Protein AF-A0AB38YKE7-F1 (afdb_monomer)

Foldseek 3Di:
DPDPVPPQNVDPPHDDDPPCPQVDDVSCVVVVVVVVVQVVCVVVVNCVPPPCPVPVD

pLDDT: mean 91.97, std 9.64, range [56.62, 98.31]

Secondary structure (DSSP, 8-state):
---TT-GGGG-TT----SS-TT-SHHHHHHHHHHHHHHHHHHHTT--TT-S-GGG--

Structure (mmCIF, N/CA/C/O backbone):
data_AF-A0AB38YKE7-F1
#
_entry.id   AF-A0AB38YKE7-F1
#
loop_
_atom_site.group_PDB
_atom_site.id
_atom_site.type_symbol
_atom_site.label_atom_id
_atom_site.label_alt_id
_atom_site.label_comp_id
_atom_site.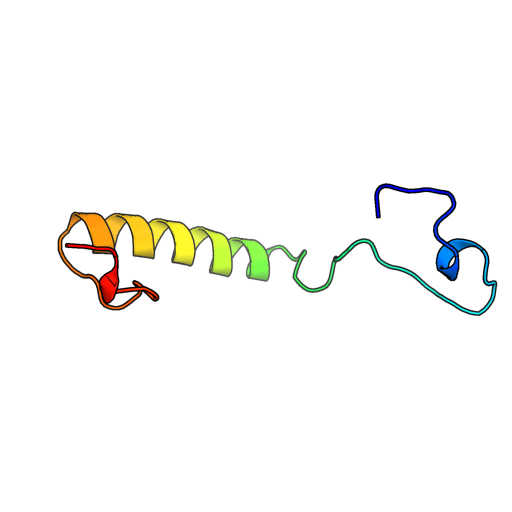label_asym_id
_atom_site.label_entity_id
_atom_site.label_seq_id
_atom_site.pdbx_PDB_ins_code
_atom_site.Cartn_x
_atom_site.Cartn_y
_atom_site.Cartn_z
_atom_site.occupancy
_atom_site.B_iso_or_equiv
_atom_site.auth_seq_id
_atom_site.auth_comp_id
_atom_site.auth_asym_id
_atom_site.auth_atom_id
_atom_site.pdbx_PDB_model_num
ATOM 1 N N . MET A 1 1 ? -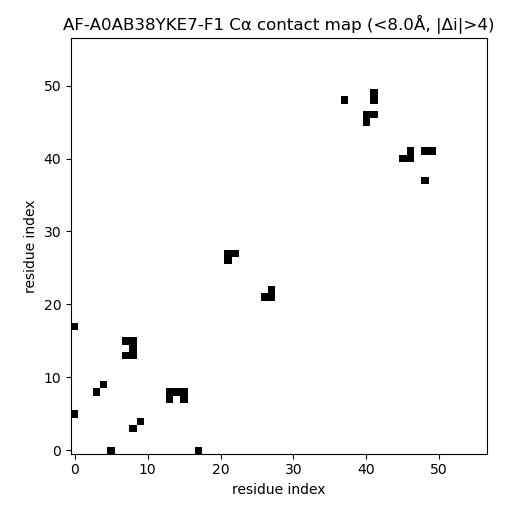0.244 -3.421 13.434 1.00 60.69 1 MET A N 1
ATOM 2 C CA . MET A 1 1 ? -0.690 -3.722 14.812 1.00 60.69 1 MET A CA 1
ATOM 3 C C . MET A 1 1 ? -0.417 -5.193 15.090 1.00 60.69 1 MET A C 1
ATOM 5 O O . MET A 1 1 ? -1.291 -6.024 14.903 1.00 60.69 1 MET A O 1
ATOM 9 N N . HIS A 1 2 ? 0.835 -5.521 15.407 1.00 77.69 2 HIS A N 1
ATOM 10 C CA . HIS A 1 2 ? 1.268 -6.912 15.590 1.00 77.69 2 HIS A CA 1
ATOM 11 C C . HIS A 1 2 ? 1.375 -7.296 17.080 1.00 77.69 2 HIS A C 1
ATOM 13 O O . HIS A 1 2 ? 1.356 -8.474 17.420 1.00 77.6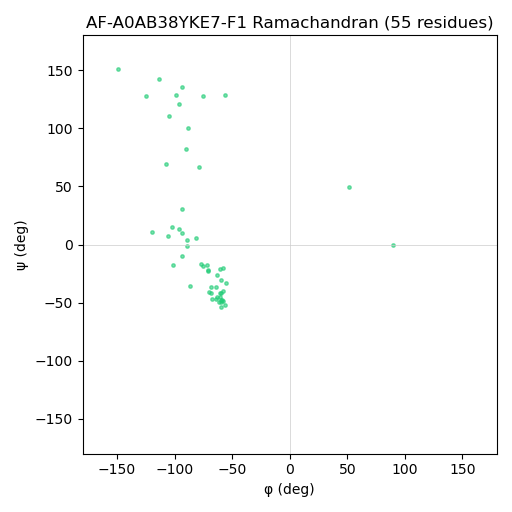9 2 HIS A O 1
ATOM 19 N N . ASP A 1 3 ? 1.435 -6.299 17.969 1.00 88.94 3 ASP A N 1
ATOM 20 C CA . ASP A 1 3 ? 1.418 -6.466 19.421 1.00 88.94 3 ASP A CA 1
ATOM 21 C C . ASP A 1 3 ? -0.007 -6.284 19.969 1.00 88.94 3 ASP A C 1
ATOM 23 O O . ASP A 1 3 ? -0.623 -5.228 19.801 1.00 88.94 3 ASP A O 1
ATOM 27 N N . ARG A 1 4 ? -0.528 -7.324 20.629 1.00 87.31 4 ARG A N 1
ATOM 28 C CA . ARG A 1 4 ? -1.855 -7.317 21.267 1.00 87.31 4 ARG A CA 1
ATOM 29 C C . ARG A 1 4 ? -1.878 -6.522 22.577 1.00 87.31 4 ARG A C 1
ATOM 31 O O . ARG A 1 4 ? -2.948 -6.100 23.004 1.00 87.31 4 ARG A O 1
ATOM 38 N N . ASN A 1 5 ? -0.716 -6.277 23.180 1.00 93.62 5 ASN A N 1
ATOM 39 C CA . ASN A 1 5 ? -0.566 -5.529 24.426 1.00 93.62 5 ASN A CA 1
ATOM 40 C C . ASN A 1 5 ? -0.295 -4.036 24.192 1.00 93.62 5 ASN A C 1
ATOM 42 O O . ASN A 1 5 ? 0.010 -3.310 25.137 1.00 93.62 5 ASN A O 1
ATOM 46 N N . HIS A 1 6 ? -0.434 -3.557 22.950 1.00 94.50 6 HIS A N 1
ATOM 47 C CA . HIS A 1 6 ? -0.198 -2.157 22.624 1.00 94.50 6 HIS A CA 1
ATOM 48 C C . HIS A 1 6 ? -1.079 -1.236 23.499 1.00 94.50 6 HIS A C 1
ATOM 50 O O . HIS A 1 6 ? -2.303 -1.410 23.509 1.00 94.50 6 HIS A O 1
ATOM 56 N N . PRO A 1 7 ? -0.521 -0.216 24.184 1.00 95.44 7 PRO A N 1
ATOM 57 C CA . PRO A 1 7 ? -1.243 0.561 25.199 1.00 95.44 7 PRO A CA 1
ATOM 58 C C . PRO A 1 7 ? -2.550 1.203 24.718 1.00 95.44 7 PRO A C 1
ATOM 60 O O . PRO A 1 7 ? -3.505 1.325 25.480 1.00 95.44 7 PRO A O 1
ATOM 63 N N . LEU A 1 8 ? -2.611 1.606 23.445 1.00 95.00 8 LEU A N 1
ATOM 64 C CA . LEU A 1 8 ? -3.816 2.206 22.860 1.00 95.00 8 LEU A CA 1
ATOM 65 C C . LEU A 1 8 ? -4.969 1.213 22.661 1.00 95.00 8 LEU A C 1
ATOM 67 O O . LEU A 1 8 ? -6.114 1.639 22.635 1.00 95.00 8 LEU A O 1
ATOM 71 N N . LEU A 1 9 ? -4.693 -0.091 22.565 1.00 94.44 9 LEU A N 1
ATOM 72 C CA . LEU A 1 9 ? -5.732 -1.124 22.445 1.00 94.44 9 LEU A CA 1
ATOM 73 C C . LEU A 1 9 ? -6.429 -1.427 23.769 1.00 94.44 9 LEU A C 1
ATOM 75 O O . LEU A 1 9 ? -7.503 -2.014 23.775 1.00 94.44 9 LEU A O 1
ATOM 79 N N . GLN A 1 10 ? -5.817 -1.024 24.883 1.00 94.75 10 GLN A N 1
ATOM 80 C CA . GLN A 1 10 ? -6.345 -1.231 26.229 1.00 94.75 10 GLN A CA 1
ATOM 81 C C . GLN A 1 10 ? -7.248 -0.071 26.688 1.00 94.75 10 GLN A C 1
ATOM 83 O O . GLN A 1 10 ? -7.764 -0.091 27.803 1.00 94.75 10 GLN A O 1
ATOM 88 N N . ARG A 1 11 ? -7.436 0.970 25.859 1.00 96.81 11 ARG A N 1
ATOM 89 C CA . ARG A 1 11 ? -8.269 2.137 26.185 1.00 96.81 11 ARG A CA 1
ATOM 90 C C . ARG A 1 11 ? -9.655 2.016 25.558 1.00 96.81 11 ARG A C 1
ATOM 92 O O . ARG A 1 11 ? -9.780 1.847 24.353 1.00 96.81 11 ARG A O 1
ATOM 99 N N . THR A 1 12 ? -10.701 2.193 26.364 1.00 96.69 12 THR A N 1
ATOM 100 C CA . THR A 1 12 ? -12.106 2.085 25.923 1.00 96.69 12 THR A CA 1
ATOM 101 C C . THR A 1 12 ? -12.566 3.240 25.033 1.00 96.69 12 THR A C 1
ATOM 103 O O . THR A 1 12 ? -13.574 3.120 24.345 1.00 96.69 12 THR A O 1
ATOM 106 N N . ASN A 1 13 ? -11.837 4.358 25.035 1.00 97.62 13 ASN A N 1
ATOM 107 C CA . ASN A 1 13 ? -12.146 5.560 24.263 1.00 97.62 13 ASN A CA 1
ATOM 108 C C . ASN A 1 13 ? -11.284 5.712 22.997 1.00 97.62 13 ASN A C 1
ATOM 110 O O . ASN A 1 13 ? -11.206 6.807 22.444 1.00 97.62 13 ASN A O 1
ATOM 114 N N . VAL A 1 14 ? -10.606 4.647 22.560 1.00 97.00 14 VAL A N 1
ATOM 115 C CA . VAL A 1 14 ? -9.750 4.662 21.370 1.00 97.00 14 VAL A CA 1
ATOM 116 C C . VAL A 1 14 ? -10.193 3.567 20.410 1.00 97.00 14 VAL A C 1
ATOM 118 O O . VAL A 1 14 ? -10.280 2.400 20.779 1.00 97.00 14 VAL A O 1
ATOM 121 N N . LEU A 1 15 ? -10.427 3.946 19.153 1.00 95.00 15 LEU A N 1
ATOM 12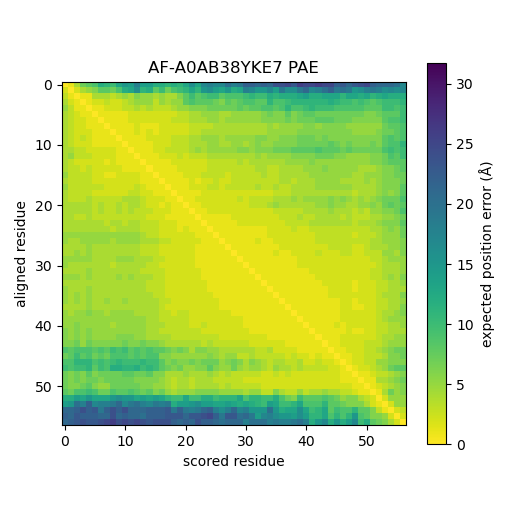2 C CA . LEU A 1 15 ? -10.663 3.010 18.061 1.00 95.00 15 LEU A CA 1
ATOM 123 C C . LEU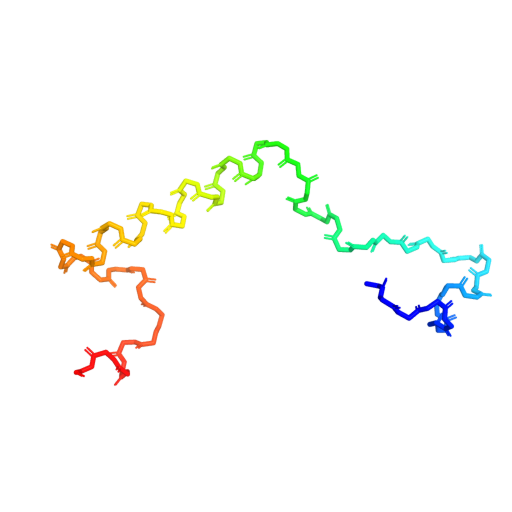 A 1 15 ? -9.414 2.945 17.179 1.00 95.00 15 LEU A C 1
ATOM 125 O O . LEU A 1 15 ? -9.088 3.897 16.474 1.00 95.00 15 LEU A O 1
ATOM 129 N N . CYS A 1 16 ? -8.715 1.815 17.219 1.00 93.62 16 CYS A N 1
ATOM 130 C CA . CYS A 1 16 ? -7.543 1.571 16.384 1.00 93.62 16 CYS A CA 1
ATOM 131 C C . CYS A 1 16 ? -7.943 0.840 15.098 1.00 93.62 16 CYS A C 1
ATOM 133 O O . CYS A 1 16 ? -8.648 -0.166 15.149 1.00 93.62 16 CYS A O 1
ATOM 135 N N . THR A 1 17 ? -7.417 1.280 13.956 1.00 93.88 17 THR A N 1
ATOM 136 C CA . THR A 1 17 ? -7.459 0.520 12.700 1.00 93.88 17 THR A CA 1
ATOM 137 C C . THR A 1 17 ? -6.037 0.104 12.305 1.00 93.88 17 THR A C 1
ATOM 139 O O . THR A 1 17 ? -5.084 0.857 12.526 1.00 93.88 17 THR A O 1
ATOM 142 N N . PRO A 1 18 ? -5.831 -1.101 11.746 1.00 92.81 18 PRO A N 1
ATOM 143 C CA . PRO A 1 18 ? -4.497 -1.597 11.415 1.00 92.81 18 PRO A CA 1
ATOM 144 C C . PRO A 1 18 ? -3.962 -0.992 10.101 1.00 92.81 18 PRO A C 1
ATOM 146 O O . PRO A 1 18 ? -3.779 -1.709 9.127 1.00 92.81 18 PRO A O 1
ATOM 149 N N . HIS A 1 19 ? -3.696 0.320 10.074 1.00 92.81 19 HIS A N 1
ATOM 150 C CA . HIS A 1 19 ? -3.193 1.048 8.893 1.00 92.81 19 HIS A CA 1
ATOM 151 C C . HIS A 1 19 ? -4.047 0.799 7.629 1.00 92.81 19 HIS A C 1
ATOM 153 O O . HIS A 1 19 ? -3.549 0.470 6.554 1.00 92.81 19 HIS A O 1
ATOM 159 N N . LEU A 1 20 ? -5.367 0.955 7.773 1.00 94.38 20 LEU A N 1
ATOM 160 C CA . LEU A 1 20 ? -6.335 0.712 6.697 1.00 94.38 20 LEU A CA 1
ATOM 161 C C . LEU A 1 20 ? -6.613 1.943 5.819 1.00 94.38 20 LEU A C 1
ATOM 163 O O . LEU A 1 20 ? -7.454 1.874 4.932 1.00 94.38 20 LEU A O 1
ATOM 167 N N . GLY A 1 21 ? -5.918 3.065 6.042 1.00 94.69 21 GLY A N 1
ATOM 168 C CA . GLY A 1 21 ? -6.225 4.352 5.397 1.00 94.69 21 GLY A CA 1
ATOM 169 C C . GLY A 1 21 ? -6.144 4.353 3.865 1.00 94.69 21 GLY A C 1
ATOM 170 O O . GLY A 1 21 ? -6.767 5.195 3.234 1.00 94.69 21 GLY A O 1
ATOM 171 N N . TYR A 1 22 ? -5.422 3.393 3.282 1.00 94.94 22 TYR A N 1
ATOM 172 C CA . TYR A 1 22 ? -5.288 3.205 1.831 1.00 94.94 22 TYR A CA 1
ATOM 173 C C . TYR A 1 22 ? -5.797 1.833 1.360 1.00 94.94 22 TYR A C 1
ATOM 175 O O . TYR A 1 22 ? -5.517 1.421 0.237 1.00 94.94 22 TYR A O 1
ATOM 183 N N . VAL A 1 23 ? -6.484 1.086 2.229 1.00 96.56 23 VAL A N 1
ATOM 184 C CA . VAL A 1 23 ? -6.951 -0.276 1.940 1.00 96.56 23 VAL A CA 1
ATOM 185 C C . VAL A 1 23 ? -8.340 -0.197 1.328 1.00 96.56 23 VAL A C 1
ATOM 187 O O . VAL A 1 23 ? -9.355 -0.325 2.007 1.00 96.56 23 VAL A O 1
ATOM 190 N N . GLU A 1 24 ? -8.362 0.063 0.028 1.00 97.94 24 GLU A N 1
ATOM 191 C CA . GLU A 1 24 ? -9.566 0.189 -0.786 1.00 97.94 24 GLU A CA 1
ATOM 192 C C . GLU A 1 24 ? -9.248 -0.277 -2.215 1.00 97.94 24 GLU A C 1
ATOM 194 O O . GLU A 1 24 ? -8.097 -0.224 -2.650 1.00 97.94 24 GLU A O 1
ATOM 199 N N . GLN A 1 25 ? -10.249 -0.798 -2.926 1.00 98.12 25 GLN A N 1
ATOM 200 C CA . GLN A 1 25 ? -10.054 -1.452 -4.218 1.00 98.12 25 GLN A CA 1
ATOM 201 C C . GLN A 1 25 ? -9.477 -0.505 -5.280 1.00 98.12 25 GLN A C 1
ATOM 203 O O . GLN A 1 25 ? -8.494 -0.863 -5.929 1.00 98.12 25 GLN A O 1
ATOM 208 N N . ALA A 1 26 ? -10.052 0.685 -5.459 1.00 97.81 26 ALA A N 1
ATOM 209 C CA . ALA A 1 26 ? -9.567 1.666 -6.426 1.00 97.81 26 ALA A CA 1
ATOM 210 C C . ALA A 1 26 ? -8.203 2.248 -6.019 1.00 97.81 26 ALA A C 1
ATOM 212 O O . ALA A 1 26 ? -7.341 2.449 -6.873 1.00 97.81 26 ALA A O 1
ATOM 213 N N . GLY A 1 27 ? -7.967 2.452 -4.721 1.00 97.12 27 GLY A N 1
ATOM 214 C CA . GLY A 1 27 ? -6.669 2.842 -4.179 1.00 97.12 27 GLY A CA 1
ATOM 215 C C . GLY A 1 27 ? -5.587 1.813 -4.506 1.00 97.12 27 GLY A C 1
ATOM 216 O O . GLY A 1 27 ? -4.535 2.167 -5.037 1.00 97.12 27 GLY A O 1
ATOM 217 N N . TYR A 1 28 ? -5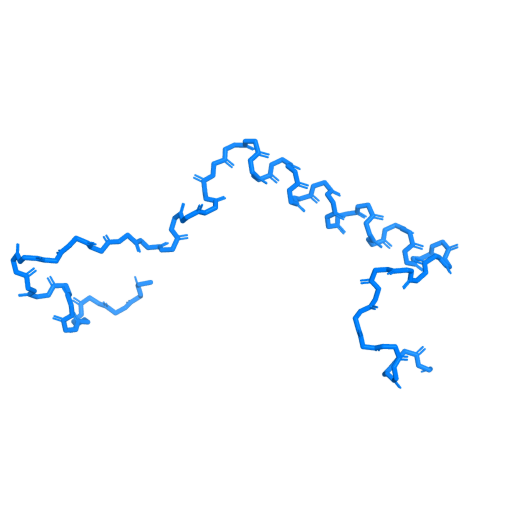.851 0.531 -4.253 1.00 97.62 28 TYR A N 1
ATOM 218 C CA . TYR A 1 28 ? -4.935 -0.553 -4.611 1.00 97.62 28 TYR A CA 1
ATOM 219 C C . TYR A 1 28 ? -4.686 -0.623 -6.111 1.00 97.62 28 TYR A C 1
ATOM 221 O O . TYR A 1 28 ? -3.532 -0.725 -6.519 1.00 97.62 28 TYR A O 1
ATOM 229 N N . ASP A 1 29 ? -5.734 -0.517 -6.924 1.00 98.12 29 ASP A N 1
ATOM 230 C CA . ASP A 1 29 ? -5.600 -0.510 -8.378 1.00 98.12 29 ASP A CA 1
ATOM 231 C C . ASP A 1 29 ? -4.683 0.633 -8.849 1.00 98.12 29 ASP A C 1
ATOM 233 O O . ASP A 1 29 ? -3.706 0.392 -9.558 1.00 98.12 29 ASP A O 1
ATOM 237 N N . LEU A 1 30 ? -4.911 1.859 -8.366 1.00 97.81 30 LEU A N 1
ATOM 238 C CA . LEU A 1 30 ? -4.090 3.028 -8.685 1.00 97.81 30 LEU A CA 1
ATOM 239 C C . LEU A 1 30 ? -2.624 2.844 -8.276 1.00 97.81 30 LEU A C 1
ATOM 241 O O . LEU A 1 30 ? -1.721 3.040 -9.096 1.00 97.81 30 LEU A O 1
ATOM 245 N N . TYR A 1 31 ? -2.370 2.501 -7.011 1.00 97.69 31 TYR A N 1
ATOM 246 C CA . TYR A 1 31 ? -1.007 2.442 -6.484 1.00 97.69 31 TYR A CA 1
ATOM 247 C C . TYR A 1 31 ? -0.214 1.276 -7.070 1.00 97.69 31 TYR A C 1
ATOM 249 O O . TYR A 1 31 ? 0.956 1.454 -7.411 1.00 97.69 31 TYR A O 1
ATOM 257 N N . ILE A 1 32 ? -0.835 0.104 -7.227 1.00 97.94 32 ILE A N 1
ATOM 258 C CA . ILE A 1 32 ? -0.165 -1.075 -7.782 1.00 97.94 32 ILE A CA 1
ATOM 259 C C . ILE A 1 32 ? 0.160 -0.849 -9.261 1.00 97.94 32 ILE A C 1
ATOM 261 O O . ILE A 1 32 ? 1.305 -1.072 -9.655 1.00 97.94 32 ILE A O 1
ATOM 265 N N . ARG A 1 33 ? -0.790 -0.345 -10.067 1.00 98.31 33 ARG A N 1
ATOM 266 C CA . ARG A 1 33 ? -0.524 0.009 -11.476 1.00 98.31 33 ARG A CA 1
ATOM 267 C C . ARG A 1 33 ? 0.626 1.000 -11.587 1.00 98.31 33 ARG A C 1
ATOM 269 O O . ARG A 1 33 ? 1.612 0.716 -12.257 1.00 98.31 33 ARG A O 1
ATOM 276 N N . THR A 1 34 ? 0.546 2.102 -10.843 1.00 98.00 34 THR A N 1
ATOM 277 C CA . THR A 1 34 ? 1.573 3.152 -10.857 1.00 98.00 34 THR A CA 1
ATOM 278 C C . THR A 1 34 ? 2.953 2.610 -10.473 1.00 98.00 34 THR A C 1
ATOM 280 O O . THR A 1 34 ? 3.957 2.989 -11.075 1.00 98.00 34 THR A O 1
ATOM 283 N N . ALA A 1 35 ? 3.032 1.708 -9.489 1.00 97.88 35 ALA A N 1
ATOM 284 C CA . ALA A 1 35 ? 4.292 1.091 -9.083 1.00 97.88 35 ALA A CA 1
ATOM 285 C C . ALA A 1 35 ? 4.914 0.245 -10.207 1.00 97.88 35 ALA A C 1
ATOM 287 O O . ALA A 1 35 ? 6.110 0.373 -10.478 1.00 97.88 35 ALA A O 1
ATOM 288 N N . PHE A 1 36 ? 4.114 -0.583 -10.886 1.00 98.19 36 PHE A N 1
ATOM 289 C CA . PHE A 1 36 ? 4.591 -1.385 -12.015 1.00 98.19 36 PHE A CA 1
ATOM 290 C C . PHE A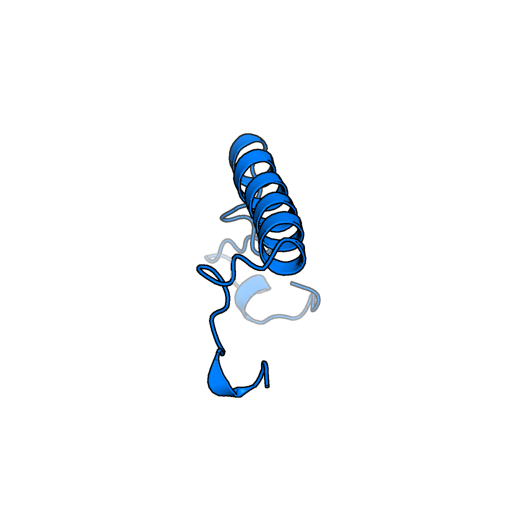 1 36 ? 4.956 -0.526 -13.229 1.00 98.19 36 PHE A C 1
ATOM 292 O O . PHE A 1 36 ? 6.015 -0.741 -13.821 1.00 98.19 36 PHE A O 1
ATOM 299 N N . ASP A 1 37 ? 4.152 0.486 -13.553 1.00 97.88 37 ASP A N 1
ATOM 300 C CA . ASP A 1 37 ? 4.437 1.415 -14.651 1.00 97.88 37 ASP A CA 1
ATOM 301 C C . ASP A 1 37 ? 5.761 2.155 -14.421 1.00 97.88 37 ASP A C 1
ATOM 303 O O . ASP A 1 37 ? 6.585 2.272 -15.330 1.00 97.88 37 ASP A O 1
ATOM 307 N N . ASN A 1 38 ? 6.024 2.592 -13.185 1.00 97.12 38 ASN A N 1
ATOM 308 C CA . ASN A 1 38 ? 7.296 3.218 -12.826 1.00 97.12 38 ASN A CA 1
ATOM 309 C C . ASN A 1 38 ? 8.484 2.256 -12.958 1.00 97.12 38 ASN A C 1
ATOM 311 O O . ASN A 1 38 ? 9.555 2.681 -13.393 1.00 97.12 38 ASN A O 1
ATOM 315 N N . ALA A 1 39 ? 8.314 0.972 -12.627 1.00 96.50 39 ALA A N 1
ATOM 316 C CA . ALA A 1 39 ? 9.362 -0.028 -12.823 1.00 96.50 39 ALA A CA 1
ATOM 317 C C . ALA A 1 39 ? 9.690 -0.211 -14.314 1.00 96.50 39 ALA A C 1
ATOM 319 O O . ALA A 1 39 ? 10.860 -0.164 -14.694 1.00 96.50 39 ALA A O 1
ATOM 320 N N . VAL A 1 40 ? 8.672 -0.351 -15.171 1.00 97.38 40 VAL A N 1
ATOM 321 C CA . VAL A 1 40 ? 8.856 -0.465 -16.629 1.00 97.38 40 VAL A CA 1
ATOM 322 C C . VAL A 1 40 ? 9.562 0.771 -17.190 1.00 97.38 40 VAL A C 1
ATOM 324 O O . VAL A 1 40 ? 10.556 0.631 -17.903 1.00 97.38 40 VAL A O 1
ATOM 327 N N . ARG A 1 41 ? 9.107 1.974 -16.816 1.00 96.19 41 ARG A N 1
ATOM 328 C CA . ARG A 1 41 ? 9.701 3.252 -17.250 1.00 96.19 41 ARG A CA 1
ATOM 329 C C . ARG A 1 41 ? 11.161 3.387 -16.831 1.00 96.19 41 ARG A C 1
ATOM 331 O O . ARG A 1 41 ? 12.003 3.787 -17.633 1.00 96.19 41 ARG A O 1
ATOM 338 N N . TYR A 1 42 ? 11.493 2.975 -15.609 1.00 94.94 42 TYR A N 1
ATOM 339 C CA . TYR A 1 42 ? 12.875 2.977 -15.140 1.00 94.94 42 TYR A CA 1
ATOM 340 C C . TYR A 1 42 ? 13.785 2.113 -16.027 1.00 94.94 42 TYR A C 1
ATOM 342 O O . TYR A 1 42 ? 14.845 2.574 -16.459 1.00 94.94 42 TYR A O 1
ATOM 350 N N . PHE A 1 43 ? 13.362 0.885 -16.351 1.00 95.12 43 PHE A N 1
ATOM 351 C CA . PHE A 1 43 ? 14.135 -0.015 -17.214 1.00 95.12 43 PHE A CA 1
ATOM 352 C C . PHE A 1 43 ? 14.164 0.421 -18.683 1.00 95.12 43 PHE A C 1
ATOM 354 O O . PHE A 1 43 ? 15.111 0.080 -19.389 1.00 95.12 43 PHE A O 1
ATOM 361 N N . SER A 1 44 ? 13.198 1.224 -19.138 1.00 96.38 44 SER A N 1
ATOM 362 C CA . SER A 1 44 ? 13.242 1.870 -20.456 1.00 96.38 44 SER A CA 1
ATOM 363 C C . SER A 1 44 ? 14.087 3.152 -20.486 1.00 96.38 44 SER A C 1
ATOM 365 O O . SER A 1 44 ? 14.112 3.842 -21.503 1.00 96.38 44 SER A O 1
ATOM 367 N N . GLY A 1 45 ? 14.779 3.491 -19.392 1.00 93.31 45 GLY A N 1
ATOM 368 C CA . GLY A 1 45 ? 15.656 4.661 -19.292 1.00 93.31 45 GLY A CA 1
ATOM 369 C C . GLY A 1 45 ? 14.964 5.944 -18.824 1.00 93.31 45 GLY A C 1
ATOM 370 O O . GLY A 1 45 ? 15.625 6.968 -18.651 1.00 93.31 45 GLY A O 1
ATOM 371 N N . GLU A 1 46 ? 13.660 5.907 -18.557 1.00 94.19 46 GLU A N 1
ATOM 372 C CA . GLU A 1 46 ? 12.913 7.046 -18.039 1.00 94.19 46 GLU A CA 1
ATOM 373 C C . GLU A 1 46 ? 12.956 7.060 -16.503 1.00 94.19 46 GLU A C 1
ATOM 375 O O . GLU A 1 46 ? 12.224 6.355 -15.811 1.00 94.19 46 GLU A O 1
ATOM 380 N N . ARG A 1 47 ? 13.835 7.896 -15.944 1.00 89.69 47 ARG A N 1
ATOM 381 C CA . ARG A 1 47 ? 14.109 7.939 -14.496 1.00 89.69 47 ARG A CA 1
ATOM 382 C C . ARG A 1 47 ? 13.318 9.007 -13.733 1.00 89.69 47 ARG A C 1
ATOM 384 O O . ARG A 1 47 ? 13.636 9.274 -12.582 1.00 89.69 47 ARG A O 1
ATOM 391 N N . GLY A 1 48 ? 12.288 9.609 -14.332 1.00 89.94 48 GLY A N 1
ATOM 392 C CA . GLY A 1 48 ? 11.568 10.758 -13.755 1.00 89.94 48 GLY A CA 1
ATOM 393 C C . GLY A 1 48 ? 10.935 10.524 -12.374 1.00 89.94 48 GLY A C 1
ATOM 394 O O . GLY A 1 48 ? 10.689 11.484 -11.654 1.00 89.94 48 GLY A O 1
ATOM 395 N N . HIS A 1 49 ? 10.709 9.264 -11.988 1.00 93.00 49 HIS A N 1
ATOM 396 C CA . HIS A 1 49 ? 10.122 8.879 -10.696 1.00 93.00 49 HIS A CA 1
ATOM 397 C C . HIS A 1 49 ? 11.133 8.296 -9.6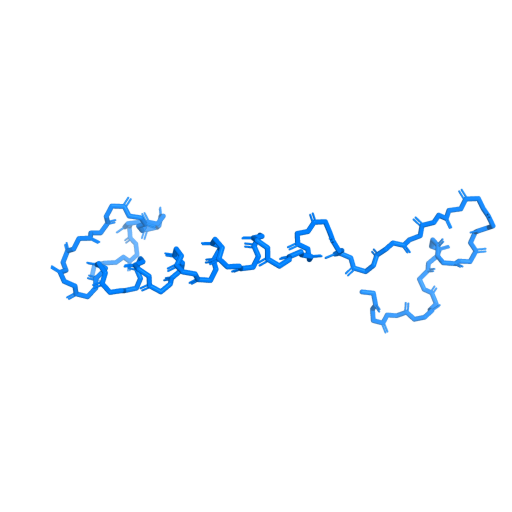93 1.00 93.00 49 HIS A C 1
ATOM 399 O O . HIS A 1 49 ? 10.736 7.809 -8.635 1.00 93.00 49 HIS A O 1
ATOM 405 N N . VAL A 1 50 ? 12.433 8.330 -9.998 1.00 93.56 50 VAL A N 1
ATOM 406 C CA . VAL A 1 50 ? 13.481 7.955 -9.038 1.00 93.56 50 VAL A CA 1
ATOM 407 C C . VAL A 1 50 ? 13.633 9.087 -8.028 1.00 93.56 50 VAL A C 1
ATOM 409 O O . VAL A 1 50 ? 13.803 10.233 -8.414 1.00 93.56 50 VAL A O 1
ATOM 412 N N . LEU A 1 51 ? 13.568 8.790 -6.731 1.00 92.94 51 LEU A N 1
ATOM 413 C CA . LEU A 1 51 ? 13.678 9.828 -5.698 1.00 92.94 51 LEU A CA 1
ATOM 414 C C . LEU A 1 51 ? 15.136 10.115 -5.307 1.00 92.94 51 LEU A C 1
ATOM 416 O O . LEU A 1 51 ? 15.499 11.266 -5.086 1.00 92.94 51 LEU A O 1
ATOM 420 N N . ASN A 1 52 ? 15.982 9.080 -5.285 1.00 89.88 52 ASN A N 1
ATOM 421 C CA . ASN A 1 52 ? 17.379 9.168 -4.846 1.00 89.88 52 ASN A CA 1
ATOM 422 C C . ASN A 1 52 ? 18.340 9.073 -6.040 1.00 89.88 52 ASN A C 1
ATOM 424 O O . ASN A 1 52 ? 19.032 8.069 -6.232 1.00 89.88 52 ASN A O 1
ATOM 428 N N . PHE A 1 53 ? 18.351 10.109 -6.881 1.00 78.19 53 PHE A N 1
ATOM 429 C CA . PHE A 1 53 ? 19.146 10.143 -8.117 1.00 78.19 53 PHE A CA 1
A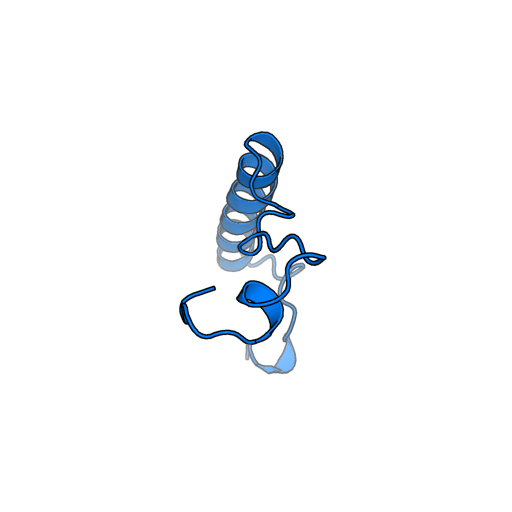TOM 430 C C . PHE A 1 53 ? 20.657 9.996 -7.901 1.00 78.19 53 PHE A C 1
ATOM 432 O O . PHE A 1 53 ? 21.366 9.454 -8.749 1.00 78.19 53 PHE A O 1
ATOM 439 N N . ASP A 1 54 ? 21.139 10.465 -6.760 1.00 79.94 54 ASP A N 1
ATOM 440 C CA . ASP A 1 54 ? 22.522 10.430 -6.299 1.00 79.94 54 ASP A CA 1
ATOM 441 C C . ASP A 1 54 ? 23.072 9.009 -6.094 1.00 79.94 54 ASP A C 1
ATOM 443 O O . ASP A 1 54 ? 24.273 8.795 -6.264 1.00 79.94 54 ASP A O 1
ATOM 447 N N . THR A 1 55 ? 22.203 8.033 -5.815 1.00 69.12 55 THR A N 1
ATOM 448 C CA . THR A 1 55 ? 22.586 6.618 -5.620 1.00 69.12 55 THR A CA 1
ATOM 449 C C . THR A 1 55 ? 22.504 5.750 -6.880 1.00 69.12 55 THR A C 1
ATOM 451 O O . THR A 1 55 ? 23.006 4.632 -6.882 1.00 69.12 55 THR A O 1
ATOM 454 N N . THR A 1 56 ? 21.925 6.255 -7.973 1.00 58.41 56 THR A N 1
ATOM 455 C CA . THR A 1 56 ? 21.724 5.521 -9.246 1.00 58.41 56 THR A CA 1
ATOM 456 C C . THR A 1 56 ? 22.840 5.722 -10.289 1.00 58.41 56 THR A C 1
ATOM 458 O O . THR A 1 56 ? 22.572 5.703 -11.499 1.00 58.41 56 THR A O 1
ATOM 461 N N . ARG A 1 57 ? 24.081 5.941 -9.831 1.00 56.62 57 ARG A N 1
ATOM 462 C CA . ARG A 1 57 ? 25.276 5.941 -10.694 1.00 56.62 57 ARG A CA 1
ATOM 463 C C . ARG A 1 57 ? 25.729 4.529 -11.035 1.00 56.62 57 ARG A C 1
ATOM 465 O O . ARG A 1 57 ? 25.754 3.687 -10.115 1.00 56.62 57 ARG A O 1
#

Sequence (57 aa):
MHDRNHPLLQRTNVLCTPHLGYVEQAGYDLYIRTAFDNAVRYFSGERGHVLNFDTTR

Solvent-accessible surface area (backbone atoms only — not comparable to full-atom values): 3841 Å² total; per-residue (Å²): 123,90,61,87,80,42,73,64,74,76,37,93,92,51,88,86,71,76,80,53,92,64,73,45,72,68,52,44,52,53,52,54,50,51,52,52,52,51,53,54,36,42,78,74,69,48,58,88,83,58,86,63,68,88,75,74,118

Radius of gyration: 18.6 Å; Cα contacts (8 Å, |Δi|>4): 18; chains: 1; bounding box: 37×18×47 Å

Mean predicted aligned error: 5.09 Å

Organism: NCBI:txid2952525